Protein AF-A0A3C1VE80-F1 (afdb_monomer_lite)

Structure (mmCIF, N/CA/C/O backbone):
data_AF-A0A3C1VE80-F1
#
_entry.id   AF-A0A3C1VE80-F1
#
loop_
_atom_site.group_PDB
_atom_site.id
_atom_site.type_symbol
_atom_site.label_atom_id
_atom_site.label_alt_id
_atom_site.label_comp_id
_atom_site.label_asym_id
_atom_site.label_entity_id
_atom_site.label_seq_id
_atom_site.pdbx_PDB_ins_code
_atom_site.Cartn_x
_atom_site.Cartn_y
_atom_site.Cartn_z
_atom_site.occupancy
_atom_site.B_iso_or_equiv
_atom_site.auth_seq_id
_atom_site.auth_comp_id
_atom_site.auth_asym_id
_atom_site.auth_atom_id
_atom_site.pdbx_PDB_model_num
ATOM 1 N N . MET A 1 1 ? -41.636 -5.764 3.261 1.00 34.75 1 MET A N 1
ATOM 2 C CA . MET A 1 1 ? -40.713 -4.648 3.585 1.00 34.75 1 MET A CA 1
ATOM 3 C C . MET A 1 1 ? -39.285 -5.061 3.247 1.00 34.75 1 MET A C 1
ATOM 5 O O . MET A 1 1 ? -38.862 -6.106 3.722 1.00 34.75 1 MET A O 1
ATOM 9 N N . LYS A 1 2 ? -38.548 -4.291 2.435 1.00 41.00 2 LYS A N 1
ATOM 10 C CA . LYS A 1 2 ? -37.116 -4.533 2.167 1.00 41.00 2 LYS A CA 1
ATOM 11 C C . LYS A 1 2 ? -36.296 -3.589 3.053 1.00 41.00 2 LYS A C 1
ATOM 13 O O . LYS A 1 2 ? -36.480 -2.382 2.960 1.00 41.00 2 LYS A O 1
ATOM 18 N N . LYS A 1 3 ? -35.431 -4.120 3.925 1.00 45.00 3 LYS A N 1
ATOM 19 C CA . LYS A 1 3 ? -34.507 -3.298 4.726 1.00 45.00 3 LYS A CA 1
ATOM 20 C C . LYS A 1 3 ? -33.346 -2.862 3.833 1.00 45.00 3 LYS A C 1
ATOM 22 O O . LYS A 1 3 ? -32.497 -3.686 3.498 1.00 45.00 3 LYS A O 1
ATOM 27 N N . THR A 1 4 ? -33.314 -1.591 3.448 1.00 46.97 4 THR A N 1
ATOM 28 C CA . THR A 1 4 ? -32.174 -1.000 2.740 1.00 46.97 4 THR A CA 1
ATOM 29 C C . THR A 1 4 ? -30.957 -1.055 3.660 1.00 46.97 4 THR A C 1
ATOM 31 O O . THR A 1 4 ? -30.930 -0.382 4.690 1.00 46.97 4 THR A O 1
ATOM 34 N N . LYS A 1 5 ? -29.958 -1.882 3.328 1.00 52.38 5 LYS A N 1
ATOM 35 C CA . LYS A 1 5 ? -28.656 -1.816 3.999 1.00 52.38 5 LYS A CA 1
ATOM 36 C C . LYS A 1 5 ? -28.033 -0.477 3.618 1.00 52.38 5 LYS A C 1
ATOM 38 O O . LYS A 1 5 ? -27.714 -0.272 2.453 1.00 52.38 5 LYS A O 1
ATOM 43 N N . ILE A 1 6 ? -27.917 0.429 4.585 1.00 53.62 6 ILE A N 1
ATOM 44 C CA . ILE A 1 6 ? -27.158 1.668 4.414 1.00 53.62 6 ILE A CA 1
ATOM 45 C C . ILE A 1 6 ? -25.708 1.250 4.182 1.00 53.62 6 ILE A C 1
ATOM 47 O O . ILE A 1 6 ? -25.129 0.589 5.047 1.00 53.62 6 ILE A O 1
ATOM 51 N N . ASP A 1 7 ? -25.139 1.603 3.031 1.00 52.03 7 ASP A N 1
ATOM 52 C CA . ASP A 1 7 ? -23.713 1.403 2.815 1.00 52.03 7 ASP A CA 1
ATOM 53 C C . ASP A 1 7 ? -22.943 2.438 3.641 1.00 52.03 7 ASP A C 1
ATOM 55 O O . ASP A 1 7 ? -22.897 3.632 3.344 1.00 52.03 7 ASP A O 1
ATOM 59 N N . LEU A 1 8 ? -22.395 1.967 4.754 1.00 56.75 8 LEU A N 1
ATOM 60 C CA . LEU A 1 8 ? -21.614 2.781 5.672 1.00 56.75 8 LEU A CA 1
ATOM 61 C C . LEU A 1 8 ? -20.179 3.011 5.161 1.00 56.75 8 LEU A C 1
ATOM 63 O O . LEU A 1 8 ? -19.494 3.881 5.697 1.00 56.75 8 LEU A O 1
ATOM 67 N N . SER A 1 9 ? -19.740 2.288 4.121 1.00 54.28 9 SER A N 1
ATOM 68 C CA . SER A 1 9 ? -18.392 2.379 3.546 1.00 54.28 9 SER A CA 1
ATOM 69 C C . SER A 1 9 ? -18.058 3.804 3.091 1.00 54.28 9 SER A C 1
ATOM 71 O O . SER A 1 9 ? -17.078 4.394 3.549 1.00 54.28 9 SER A O 1
ATOM 73 N N . GLU A 1 10 ? -18.927 4.418 2.280 1.00 52.91 10 GLU A N 1
ATOM 74 C CA . GLU A 1 10 ? -18.726 5.790 1.790 1.00 52.91 10 GLU A CA 1
ATOM 75 C C . GLU A 1 10 ? -18.797 6.833 2.916 1.00 52.91 10 GLU A C 1
ATOM 77 O O . GLU A 1 10 ? -18.060 7.821 2.910 1.00 52.91 10 GLU A O 1
ATOM 82 N N . LYS A 1 11 ? -19.649 6.606 3.925 1.00 52.72 11 LYS A N 1
ATOM 83 C CA . LYS A 1 11 ? -19.856 7.556 5.029 1.00 52.72 11 LYS A CA 1
ATOM 84 C C . LYS A 1 11 ? -18.641 7.656 5.957 1.00 52.72 11 LYS A C 1
ATOM 86 O O . LYS A 1 11 ? -18.358 8.742 6.463 1.00 52.72 11 LYS A O 1
ATOM 91 N N . TYR A 1 12 ? -17.921 6.553 6.173 1.00 58.75 12 TYR A N 1
ATOM 92 C CA . TYR A 1 12 ? -16.735 6.512 7.038 1.00 58.75 12 TYR A CA 1
ATOM 93 C C . TYR A 1 12 ? -15.403 6.706 6.294 1.00 58.75 12 TYR A C 1
ATOM 95 O O . TYR A 1 12 ? -14.372 6.876 6.943 1.00 58.75 12 TYR A O 1
ATOM 103 N N . ALA A 1 13 ? -15.409 6.794 4.958 1.00 57.72 13 ALA A N 1
ATOM 104 C CA . ALA A 1 13 ? -14.212 7.029 4.142 1.00 57.72 13 ALA A CA 1
ATOM 105 C C . ALA A 1 13 ? -13.471 8.355 4.436 1.00 57.72 13 ALA A C 1
ATOM 107 O O . ALA A 1 13 ? -12.330 8.526 4.009 1.00 57.72 13 ALA A O 1
ATOM 108 N N . LYS A 1 14 ? -14.095 9.297 5.162 1.00 57.53 14 LYS A N 1
ATOM 109 C CA . LYS A 1 14 ? -13.509 10.602 5.519 1.00 57.53 14 LYS A CA 1
ATOM 110 C C . LYS A 1 14 ? -12.552 10.596 6.717 1.00 57.53 14 LYS A C 1
ATOM 112 O O . LYS A 1 14 ? -11.848 11.585 6.888 1.00 57.53 14 LYS A O 1
ATOM 117 N N . TYR A 1 15 ? -12.525 9.550 7.542 1.00 60.00 15 TYR A N 1
ATOM 118 C CA . TYR A 1 15 ? -11.676 9.528 8.740 1.00 60.00 15 TYR A CA 1
ATOM 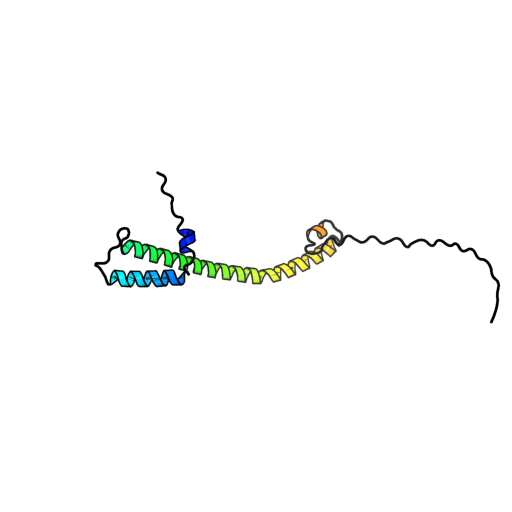119 C C . TYR A 1 15 ? -10.260 9.045 8.411 1.00 60.00 15 TYR A C 1
ATOM 121 O O . TYR A 1 15 ? -10.074 7.957 7.859 1.00 60.00 15 TYR A O 1
ATOM 129 N N . ALA A 1 16 ? -9.239 9.818 8.782 1.00 63.97 16 ALA A N 1
ATOM 130 C CA . ALA A 1 16 ? -7.860 9.390 8.604 1.00 63.97 16 ALA A CA 1
ATOM 131 C C . ALA A 1 16 ? -7.530 8.237 9.570 1.00 63.97 16 ALA A C 1
ATOM 133 O O . ALA A 1 16 ? -7.933 8.227 10.732 1.00 63.97 16 ALA A O 1
ATOM 134 N N . ARG A 1 17 ? -6.732 7.262 9.114 1.00 68.12 17 ARG A N 1
ATOM 135 C CA . ARG A 1 17 ? -6.419 6.028 9.876 1.00 68.12 17 ARG A CA 1
ATOM 136 C C . ARG A 1 17 ? -5.877 6.295 11.291 1.00 68.12 17 ARG A C 1
ATOM 138 O O . ARG A 1 17 ? -6.158 5.540 12.219 1.00 68.12 17 ARG A O 1
ATOM 145 N N . HIS A 1 18 ? -5.124 7.382 11.463 1.00 65.56 18 HIS A N 1
ATOM 146 C CA . HIS A 1 18 ? -4.584 7.800 12.760 1.00 65.56 18 HIS A CA 1
ATOM 147 C C . HIS A 1 18 ? -5.649 8.399 13.694 1.00 65.56 18 HIS A C 1
ATOM 149 O O . HIS A 1 18 ? -5.568 8.188 14.903 1.00 65.56 18 HIS A O 1
ATOM 155 N N . GLU A 1 19 ? -6.658 9.087 13.151 1.00 79.75 19 GLU A N 1
ATOM 156 C CA . GLU A 1 19 ? -7.769 9.669 13.916 1.00 79.75 19 GLU A CA 1
ATOM 157 C C . GLU A 1 19 ? -8.643 8.567 14.515 1.00 79.75 19 GLU A C 1
ATOM 159 O O . GLU A 1 19 ? -8.950 8.618 15.703 1.00 79.75 19 GLU A O 1
ATOM 164 N N . ILE A 1 20 ? -8.955 7.523 13.733 1.00 85.94 20 ILE A N 1
ATOM 165 C CA . ILE A 1 20 ? -9.712 6.353 14.208 1.00 85.94 20 ILE A CA 1
ATOM 166 C C . ILE A 1 20 ? -8.971 5.684 15.376 1.00 85.94 20 ILE A C 1
ATOM 168 O O . ILE A 1 20 ? -9.532 5.537 16.459 1.00 85.94 20 ILE A O 1
ATOM 172 N N . ASN A 1 21 ? -7.680 5.368 15.215 1.00 85.31 21 ASN A N 1
ATOM 173 C CA . ASN A 1 21 ? -6.873 4.757 16.283 1.00 85.31 21 ASN A CA 1
ATOM 174 C C . ASN A 1 21 ? -6.685 5.654 17.520 1.00 85.31 21 ASN A C 1
ATOM 176 O O . ASN A 1 21 ? -6.450 5.143 18.619 1.00 85.31 21 ASN A O 1
ATOM 180 N N . GLY A 1 22 ? -6.712 6.979 17.366 1.00 86.88 22 GLY A N 1
ATOM 181 C CA . GLY A 1 22 ? -6.708 7.917 18.491 1.00 86.88 22 GLY A CA 1
ATOM 182 C C . GLY A 1 22 ? -8.042 7.894 19.237 1.00 86.88 22 GLY A C 1
ATOM 183 O O . GLY A 1 22 ? -8.075 7.684 20.451 1.00 86.88 22 GLY A O 1
ATOM 184 N N . LEU A 1 23 ? -9.140 8.028 18.492 1.00 90.81 23 LEU A N 1
ATOM 185 C CA . LEU A 1 23 ? -10.504 8.074 19.007 1.00 90.81 23 LEU A CA 1
ATOM 186 C C . LEU A 1 23 ? -10.908 6.767 19.702 1.00 90.81 23 LEU A C 1
ATOM 188 O O . LEU A 1 23 ? -11.401 6.812 20.825 1.00 90.81 23 LEU A O 1
ATOM 192 N N . THR A 1 24 ? -10.632 5.605 19.102 1.00 91.88 24 THR A N 1
ATOM 193 C CA . THR A 1 24 ? -10.915 4.292 19.706 1.00 91.88 24 THR A CA 1
ATOM 194 C C . THR A 1 24 ? -10.203 4.117 21.048 1.00 91.88 24 THR A C 1
ATOM 196 O O . THR A 1 24 ? -10.821 3.667 22.011 1.00 91.88 24 THR A O 1
ATOM 199 N N . ARG A 1 25 ? -8.932 4.534 21.161 1.00 91.12 25 ARG A N 1
ATOM 200 C CA . ARG A 1 25 ? -8.187 4.480 22.433 1.00 91.12 25 ARG A CA 1
ATOM 201 C C . ARG A 1 25 ? -8.736 5.452 23.479 1.00 91.12 25 ARG A C 1
ATOM 203 O O . ARG A 1 25 ? -8.799 5.094 24.653 1.00 91.12 25 ARG A O 1
ATOM 210 N N . ALA A 1 26 ? -9.166 6.646 23.072 1.00 93.50 26 ALA A N 1
ATOM 211 C CA . ALA A 1 26 ? -9.815 7.597 23.973 1.00 93.50 26 ALA A CA 1
ATOM 212 C C . ALA A 1 26 ? -11.161 7.061 24.497 1.00 93.50 26 ALA A C 1
ATOM 214 O O . ALA A 1 26 ? -11.400 7.095 25.703 1.00 93.50 26 ALA A O 1
ATOM 215 N N . ILE A 1 27 ? -11.997 6.500 23.615 1.00 93.31 27 ILE A N 1
ATOM 216 C CA . ILE A 1 27 ? -13.293 5.901 23.969 1.00 93.31 27 ILE A CA 1
ATOM 217 C C . ILE A 1 27 ? -13.106 4.716 24.921 1.00 93.31 27 ILE A C 1
ATOM 219 O O . ILE A 1 27 ? -13.754 4.688 25.963 1.00 93.31 27 ILE A O 1
ATOM 223 N N . LEU A 1 28 ? -12.185 3.787 24.628 1.00 93.69 28 LEU A N 1
ATOM 224 C CA . LEU A 1 28 ? -11.881 2.658 25.518 1.00 93.69 28 LEU A CA 1
ATOM 225 C C . LEU A 1 28 ? -11.457 3.133 26.913 1.00 93.69 28 LEU A C 1
ATOM 227 O O . LEU A 1 28 ? -11.990 2.650 27.909 1.00 93.69 28 LEU A O 1
ATOM 231 N N . LYS A 1 29 ? -10.568 4.131 27.001 1.00 94.88 29 LYS A N 1
ATOM 232 C CA . LYS A 1 29 ? -10.128 4.695 28.286 1.00 94.88 29 LYS A CA 1
ATOM 233 C C . LYS A 1 29 ? -11.284 5.322 29.079 1.00 94.88 29 LYS A C 1
ATOM 235 O O . LYS A 1 29 ? -11.358 5.137 30.291 1.00 94.88 29 LYS A O 1
ATOM 240 N N . ILE A 1 30 ? -12.181 6.051 28.411 1.00 95.06 30 ILE A N 1
ATOM 241 C CA . ILE A 1 30 ? -13.356 6.667 29.050 1.00 95.06 30 ILE A CA 1
ATOM 242 C C . ILE A 1 30 ? -14.342 5.588 29.517 1.00 95.06 30 ILE A C 1
ATOM 244 O O . ILE A 1 30 ? -14.805 5.649 30.653 1.00 95.06 30 ILE A O 1
ATOM 248 N N . TRP A 1 31 ? -14.628 4.583 28.688 1.00 95.19 31 TRP A N 1
ATOM 249 C CA . TRP A 1 31 ? -15.547 3.493 29.028 1.00 95.19 31 TRP A CA 1
ATOM 250 C C . TRP A 1 31 ? -15.013 2.662 30.202 1.00 95.19 31 TRP A C 1
ATOM 252 O O . TRP A 1 31 ? -15.731 2.431 31.171 1.00 95.19 31 TRP A O 1
ATOM 262 N N . GLN A 1 32 ? -13.725 2.307 30.192 1.00 92.31 32 GLN A N 1
ATOM 263 C CA . GLN A 1 32 ? -13.086 1.556 31.277 1.00 92.31 32 GLN A CA 1
ATOM 264 C C . GLN A 1 32 ? -13.132 2.303 32.624 1.00 92.31 32 GLN A C 1
ATOM 266 O O . GLN A 1 32 ? -13.271 1.672 33.673 1.00 92.31 32 GLN A O 1
ATOM 271 N N . ALA A 1 33 ? -13.050 3.639 32.600 1.00 95.19 33 ALA A N 1
ATOM 272 C CA . ALA A 1 33 ? -13.192 4.485 33.786 1.00 95.19 33 ALA A CA 1
ATOM 273 C C . ALA A 1 33 ? -14.651 4.629 34.270 1.00 95.19 33 ALA A C 1
ATOM 275 O O . ALA A 1 33 ? -14.874 4.900 35.446 1.00 95.19 33 ALA A O 1
ATOM 276 N N . ASN A 1 34 ? -15.641 4.427 33.395 1.00 94.38 34 ASN A N 1
ATOM 277 C CA . ASN A 1 34 ? -17.064 4.633 33.677 1.00 94.38 34 ASN A CA 1
ATOM 278 C C . ASN A 1 34 ? -17.840 3.317 33.521 1.00 94.38 34 ASN A C 1
ATOM 280 O O . ASN A 1 34 ? -18.555 3.115 32.542 1.00 94.38 34 ASN A O 1
ATOM 284 N N . ARG A 1 35 ? -17.726 2.416 34.507 1.00 86.38 35 ARG A N 1
ATOM 285 C CA . ARG A 1 35 ? -18.341 1.068 34.472 1.00 86.38 35 ARG A CA 1
ATOM 286 C C . ARG A 1 35 ? -19.873 1.046 34.359 1.00 86.38 35 ARG A C 1
ATOM 288 O O . ARG A 1 35 ? -20.442 0.011 34.022 1.00 86.38 35 ARG A O 1
ATOM 295 N N . GLU A 1 36 ? -20.538 2.163 34.634 1.00 90.75 36 GLU A N 1
ATOM 296 C CA . GLU A 1 36 ? -21.986 2.320 34.451 1.00 90.75 36 GLU A CA 1
ATOM 297 C C . GLU A 1 36 ? -22.379 2.615 32.995 1.00 90.75 36 GLU A C 1
ATOM 299 O O . GLU A 1 36 ? -23.525 2.384 32.609 1.00 90.75 36 GLU A O 1
ATOM 304 N N . PHE A 1 37 ? -21.441 3.084 32.162 1.00 91.38 37 PHE A N 1
ATOM 305 C CA . PHE A 1 37 ? -21.701 3.369 30.756 1.00 91.38 37 PHE A CA 1
ATOM 306 C C . PHE A 1 37 ? -21.973 2.075 29.978 1.00 91.38 37 PHE A C 1
ATOM 308 O O . PHE A 1 37 ? -21.168 1.139 29.962 1.00 91.38 37 PHE A O 1
ATOM 315 N N . ARG A 1 38 ? -23.125 2.033 29.301 1.00 89.31 38 ARG A N 1
ATOM 316 C CA . ARG A 1 38 ? -23.563 0.907 28.472 1.00 89.31 38 ARG A CA 1
ATOM 317 C C . ARG A 1 38 ? -24.088 1.416 27.138 1.00 89.31 38 ARG A C 1
ATOM 319 O O . ARG A 1 38 ? -24.956 2.285 27.097 1.00 89.31 38 ARG A O 1
ATOM 326 N N . MET A 1 39 ? -23.611 0.822 26.049 1.00 91.12 39 MET A N 1
ATOM 327 C CA . MET A 1 39 ? -24.264 0.928 24.745 1.00 91.12 39 MET A CA 1
ATOM 328 C C . MET A 1 39 ? -25.376 -0.121 24.633 1.00 91.12 39 MET A C 1
ATOM 330 O O . MET A 1 39 ? -25.297 -1.187 25.241 1.00 91.12 39 MET A O 1
ATOM 334 N N . ARG A 1 40 ? -26.414 0.172 23.841 1.00 88.00 40 ARG A N 1
ATOM 335 C CA . ARG A 1 40 ? -27.542 -0.751 23.622 1.00 88.00 40 ARG A CA 1
ATOM 336 C C . ARG A 1 40 ? -27.126 -2.022 22.874 1.00 88.00 40 ARG A C 1
ATOM 338 O O . ARG A 1 40 ? -27.596 -3.100 23.215 1.00 88.00 40 ARG A O 1
ATOM 345 N N . ASP A 1 41 ? -26.251 -1.873 21.879 1.00 89.31 41 ASP A N 1
ATOM 346 C CA . ASP A 1 41 ? -26.000 -2.891 20.849 1.00 89.31 41 ASP A CA 1
ATOM 347 C C . ASP A 1 41 ? -24.543 -3.406 20.831 1.00 89.31 41 ASP A C 1
ATOM 349 O O . ASP A 1 41 ? -24.124 -4.057 19.875 1.00 89.31 41 ASP A O 1
ATOM 353 N N . THR A 1 42 ? -23.710 -3.065 21.826 1.00 91.06 42 THR A N 1
ATOM 354 C CA . THR A 1 42 ? -22.278 -3.442 21.857 1.00 91.06 42 THR A CA 1
ATOM 355 C C . THR A 1 42 ? -21.739 -3.440 23.288 1.00 91.06 42 THR A C 1
ATOM 357 O O . THR A 1 42 ? -22.044 -2.524 24.052 1.00 91.06 42 THR A O 1
ATOM 360 N N . GLN A 1 43 ? -20.923 -4.433 23.647 1.00 92.62 43 GLN A N 1
ATOM 361 C CA . GLN A 1 43 ? -20.212 -4.473 24.932 1.00 92.62 43 GLN A CA 1
ATOM 362 C C . GLN A 1 43 ? -18.794 -3.894 24.814 1.00 92.62 43 GLN A C 1
ATOM 364 O O . GLN A 1 43 ? -18.266 -3.731 23.710 1.00 92.62 43 GLN A O 1
ATOM 369 N N . PHE A 1 44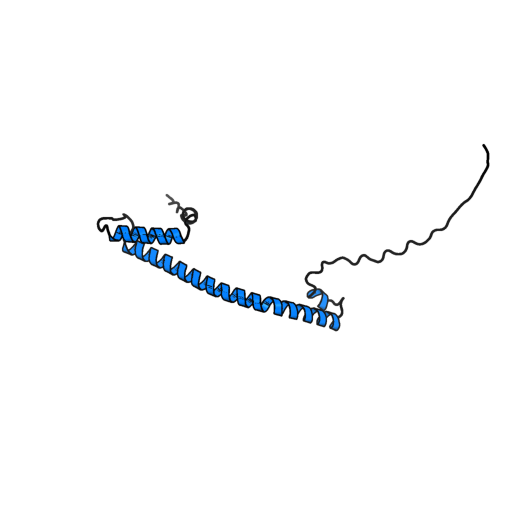 ? -18.171 -3.578 25.952 1.00 92.12 44 PHE A N 1
ATOM 370 C CA . PHE A 1 44 ? -16.810 -3.032 25.995 1.00 92.12 44 PHE A CA 1
ATOM 371 C C . PHE A 1 44 ? -15.816 -3.978 25.305 1.00 92.12 44 PHE A C 1
ATOM 373 O O . PHE A 1 44 ? -15.022 -3.555 24.469 1.00 92.12 44 PHE A O 1
ATOM 380 N N . GLU A 1 45 ? -15.933 -5.271 25.596 1.00 92.50 45 GLU A N 1
ATOM 381 C CA . GLU A 1 45 ? -15.087 -6.351 25.097 1.00 92.50 45 GLU A CA 1
ATOM 382 C C . GLU A 1 45 ? -15.181 -6.496 23.573 1.00 92.50 45 GLU A C 1
ATOM 384 O O . GLU A 1 45 ? -14.198 -6.831 22.916 1.00 92.50 45 GLU A O 1
ATOM 389 N N . ASP A 1 46 ? -16.351 -6.246 22.983 1.00 93.00 46 ASP A N 1
ATOM 390 C CA . ASP A 1 46 ? -16.540 -6.316 21.531 1.00 93.00 46 ASP A CA 1
ATOM 391 C C . ASP A 1 46 ? -15.936 -5.096 20.831 1.00 93.00 46 ASP A C 1
ATOM 393 O O . ASP A 1 46 ? -15.285 -5.229 19.790 1.00 93.00 46 ASP A O 1
ATOM 397 N N . TYR A 1 47 ? -16.086 -3.914 21.435 1.00 92.69 47 TYR A N 1
ATOM 398 C CA . TYR A 1 47 ? -15.459 -2.684 20.957 1.00 92.69 47 TYR A CA 1
ATOM 399 C C . TYR A 1 47 ? -13.923 -2.752 21.065 1.00 92.69 47 TYR A C 1
ATOM 401 O O . TYR A 1 47 ? -13.216 -2.371 20.128 1.00 92.69 47 TYR A O 1
ATOM 409 N N . GLU A 1 48 ? -13.399 -3.309 22.160 1.00 94.38 48 GLU A N 1
ATOM 410 C CA . GLU A 1 48 ? -11.968 -3.549 22.374 1.00 94.38 48 GLU A CA 1
ATOM 411 C C . GLU A 1 48 ? -11.395 -4.534 21.346 1.00 94.38 48 GLU A C 1
ATOM 413 O O . GLU A 1 48 ? -10.422 -4.203 20.661 1.00 94.38 48 GLU A O 1
ATOM 418 N N . LYS A 1 49 ? -12.032 -5.702 21.157 1.00 95.25 49 LYS A N 1
ATOM 419 C CA . LYS A 1 49 ? -11.632 -6.686 20.132 1.00 95.25 49 LYS A CA 1
ATOM 420 C C . LYS A 1 49 ? -11.601 -6.066 18.736 1.00 95.25 49 LYS A C 1
ATOM 422 O O . LYS A 1 49 ? -10.654 -6.309 17.988 1.00 95.25 49 LYS A O 1
ATOM 427 N N . LEU A 1 50 ? -12.605 -5.260 18.379 1.00 94.12 50 LEU A N 1
ATOM 428 C CA . LEU A 1 50 ? -12.667 -4.604 17.072 1.00 94.12 50 LEU A CA 1
ATOM 429 C C . LEU A 1 50 ? -11.546 -3.565 16.901 1.00 94.12 50 LEU A C 1
ATOM 431 O O . LEU A 1 50 ? -10.897 -3.534 15.854 1.00 94.12 50 LEU A O 1
ATOM 435 N N . GLY A 1 51 ? -11.266 -2.763 17.934 1.00 92.44 51 GLY A N 1
ATOM 436 C CA . GLY A 1 51 ? -10.157 -1.804 17.943 1.00 92.44 51 GLY A CA 1
ATOM 437 C C . GLY A 1 51 ? -8.779 -2.468 17.836 1.00 92.44 51 GLY A C 1
ATOM 438 O O . GLY A 1 51 ? -7.922 -2.015 17.069 1.00 92.44 51 GLY A O 1
ATOM 439 N N . ALA A 1 52 ? -8.577 -3.583 18.544 1.00 93.81 52 ALA A N 1
ATOM 440 C CA . ALA A 1 52 ? -7.364 -4.392 18.459 1.00 93.81 52 ALA A CA 1
ATOM 441 C C . ALA A 1 52 ? -7.199 -5.029 17.066 1.00 93.81 52 ALA A C 1
ATOM 443 O O . ALA A 1 52 ? -6.124 -4.941 16.468 1.00 93.81 52 ALA A O 1
ATOM 444 N N . ALA A 1 53 ? -8.270 -5.599 16.503 1.00 94.38 53 ALA A N 1
ATOM 445 C CA . ALA A 1 53 ? -8.261 -6.184 15.162 1.00 94.38 53 ALA A CA 1
ATOM 446 C C . ALA A 1 53 ? -7.960 -5.140 14.071 1.00 94.38 53 ALA A C 1
ATOM 448 O O . ALA A 1 53 ? -7.161 -5.404 13.170 1.00 94.38 53 ALA A O 1
ATOM 449 N N . TYR A 1 54 ? -8.547 -3.942 14.174 1.00 91.94 54 TYR A N 1
ATOM 450 C CA . TYR A 1 54 ? -8.271 -2.825 13.269 1.00 91.94 54 TYR A CA 1
ATOM 451 C C . TYR A 1 54 ? -6.810 -2.355 13.370 1.00 91.94 54 TYR A C 1
ATOM 453 O O . TYR A 1 54 ? -6.137 -2.212 12.349 1.00 91.94 54 TYR A O 1
ATOM 461 N N . THR A 1 55 ? -6.276 -2.215 14.588 1.00 90.50 55 THR A N 1
ATOM 462 C CA . THR A 1 55 ? -4.865 -1.850 14.811 1.00 90.50 55 THR A CA 1
ATOM 463 C C . THR A 1 55 ? -3.915 -2.892 14.211 1.00 90.50 55 THR A C 1
ATOM 465 O O . THR A 1 55 ? -3.038 -2.541 13.421 1.00 90.50 55 THR A O 1
ATOM 468 N N . GLY A 1 56 ? -4.145 -4.182 14.476 1.00 92.81 56 GLY A N 1
ATOM 469 C CA . GLY A 1 56 ? -3.340 -5.270 13.914 1.00 92.81 56 GLY A CA 1
ATOM 470 C C . GLY A 1 56 ? -3.454 -5.411 12.388 1.00 92.81 56 GLY A C 1
ATOM 471 O O . GLY A 1 56 ? -2.537 -5.924 11.744 1.00 92.81 56 GLY A O 1
ATOM 472 N N . LEU A 1 57 ? -4.547 -4.946 11.769 1.00 93.81 57 LEU A N 1
ATOM 473 C CA . LEU A 1 57 ? -4.655 -4.846 10.309 1.00 93.81 57 LEU A CA 1
ATOM 474 C C . LEU A 1 57 ? -3.744 -3.738 9.759 1.00 93.81 57 LEU A C 1
ATOM 476 O O . LEU A 1 57 ? -3.052 -3.958 8.764 1.00 93.81 57 LEU A O 1
ATOM 480 N N . LEU A 1 58 ? -3.714 -2.572 10.410 1.00 90.81 58 LEU A N 1
ATOM 481 C CA . LEU A 1 58 ? -2.852 -1.454 10.016 1.00 90.81 58 LEU A CA 1
ATOM 482 C C . LEU A 1 58 ? -1.365 -1.817 10.115 1.00 90.81 58 LEU A C 1
ATOM 484 O O . LEU A 1 58 ? -0.617 -1.574 9.171 1.00 90.81 58 LEU A O 1
ATOM 488 N N . GLU A 1 59 ? -0.951 -2.492 11.188 1.00 91.38 59 GLU A N 1
ATOM 489 C CA . GLU A 1 59 ? 0.427 -2.977 11.349 1.00 91.38 59 GLU A CA 1
ATOM 490 C C . GLU A 1 59 ? 0.834 -3.964 10.242 1.00 91.38 59 GLU A C 1
ATOM 492 O O . GLU A 1 59 ? 1.938 -3.874 9.696 1.00 91.38 59 GLU A O 1
ATOM 497 N N . LYS A 1 60 ? -0.072 -4.871 9.844 1.00 95.00 60 LYS A N 1
ATOM 498 C CA . LYS A 1 60 ? 0.143 -5.781 8.705 1.00 95.00 60 LYS A CA 1
ATOM 499 C C . LYS A 1 60 ? 0.281 -5.018 7.386 1.00 95.00 60 LYS A C 1
ATOM 501 O O . LYS A 1 60 ? 1.164 -5.345 6.593 1.00 95.00 60 LYS A O 1
ATOM 506 N N . ILE A 1 61 ? -0.554 -4.003 7.150 1.00 93.31 61 ILE A N 1
ATOM 507 C CA . ILE A 1 61 ? -0.469 -3.139 5.962 1.00 93.31 61 ILE A CA 1
ATOM 508 C C . ILE A 1 61 ? 0.885 -2.420 5.923 1.00 93.31 61 ILE A C 1
ATOM 510 O O . ILE A 1 61 ? 1.560 -2.445 4.893 1.00 93.31 61 ILE A O 1
ATOM 514 N N . ASP A 1 62 ? 1.337 -1.850 7.039 1.00 92.31 62 ASP A N 1
ATOM 515 C CA . ASP A 1 62 ? 2.626 -1.159 7.116 1.00 92.31 62 ASP A CA 1
ATOM 516 C C . ASP A 1 62 ? 3.819 -2.108 6.935 1.00 92.31 62 ASP A C 1
ATOM 518 O O . ASP A 1 62 ? 4.781 -1.765 6.241 1.00 92.31 62 ASP A O 1
ATOM 522 N N . ALA A 1 63 ? 3.752 -3.329 7.473 1.00 95.25 63 ALA A N 1
ATOM 523 C CA . ALA A 1 63 ? 4.754 -4.363 7.224 1.00 95.25 63 ALA A CA 1
ATOM 524 C C . ALA A 1 63 ? 4.851 -4.716 5.726 1.00 95.25 63 ALA A C 1
ATOM 526 O O . ALA A 1 63 ? 5.951 -4.721 5.164 1.00 95.25 63 ALA A O 1
ATOM 527 N N . ARG A 1 64 ? 3.710 -4.920 5.050 1.00 96.25 64 ARG A N 1
ATOM 528 C CA . ARG A 1 64 ? 3.661 -5.183 3.600 1.00 96.25 64 ARG A CA 1
ATOM 529 C C . ARG A 1 64 ? 4.117 -3.984 2.769 1.00 96.25 64 ARG A C 1
ATOM 531 O O . ARG A 1 64 ? 4.825 -4.168 1.785 1.00 96.25 64 ARG A O 1
ATOM 538 N N . ASN A 1 65 ? 3.815 -2.753 3.180 1.00 95.62 65 ASN A N 1
ATOM 539 C CA . ASN A 1 65 ? 4.322 -1.546 2.520 1.00 95.62 65 ASN A CA 1
ATOM 540 C C . ASN A 1 65 ? 5.856 -1.444 2.600 1.00 95.62 65 ASN A C 1
ATOM 542 O O . ASN A 1 65 ? 6.501 -1.050 1.623 1.00 95.62 65 ASN A O 1
ATOM 546 N N . ARG A 1 66 ? 6.467 -1.839 3.727 1.00 95.81 66 ARG A N 1
ATOM 547 C CA . ARG A 1 66 ? 7.934 -1.904 3.879 1.00 95.81 66 ARG A CA 1
ATOM 548 C C . ARG A 1 66 ? 8.549 -2.976 2.977 1.00 95.81 66 ARG A C 1
ATOM 550 O O . ARG A 1 66 ? 9.542 -2.700 2.307 1.00 95.81 66 ARG A O 1
ATOM 557 N N . GLU A 1 67 ? 7.956 -4.166 2.923 1.00 96.25 67 GLU A N 1
ATOM 558 C CA . GLU A 1 67 ? 8.354 -5.264 2.026 1.00 96.25 67 GLU A CA 1
ATOM 559 C C . GLU A 1 67 ? 8.280 -4.840 0.548 1.00 96.25 67 GLU A C 1
ATOM 561 O O . GLU A 1 67 ? 9.265 -4.919 -0.186 1.00 96.25 67 GLU A O 1
ATOM 566 N N . LEU A 1 68 ? 7.152 -4.260 0.138 1.00 97.12 68 LEU A N 1
ATOM 567 C CA . LEU A 1 68 ? 6.922 -3.742 -1.209 1.00 97.12 68 LEU A CA 1
ATOM 568 C C . LEU A 1 68 ? 7.898 -2.607 -1.565 1.00 97.12 68 LEU A C 1
ATOM 570 O O . LEU A 1 68 ? 8.368 -2.521 -2.700 1.00 97.12 68 LEU A O 1
ATOM 574 N N . THR A 1 69 ? 8.280 -1.775 -0.593 1.00 97.12 69 THR A N 1
ATOM 575 C CA . THR A 1 69 ? 9.318 -0.747 -0.772 1.00 97.12 69 THR A CA 1
ATOM 576 C C . THR A 1 69 ? 10.705 -1.354 -1.017 1.00 97.12 69 THR A C 1
ATOM 578 O O . THR A 1 69 ? 11.454 -0.817 -1.834 1.00 97.12 69 THR A O 1
ATOM 581 N N . LYS A 1 70 ? 11.054 -2.481 -0.376 1.00 96.75 70 LYS A N 1
ATOM 582 C CA . LYS A 1 70 ? 12.301 -3.214 -0.672 1.00 96.75 70 LYS A CA 1
ATOM 583 C C . LYS A 1 70 ? 12.285 -3.762 -2.102 1.00 96.75 70 LYS A C 1
ATOM 585 O O . LYS A 1 70 ? 13.190 -3.447 -2.869 1.00 96.75 70 LYS A O 1
ATOM 590 N N . MET A 1 71 ? 11.211 -4.453 -2.493 1.00 97.06 71 MET A N 1
ATOM 591 C CA . MET A 1 71 ? 11.054 -4.995 -3.852 1.00 97.06 71 MET A CA 1
ATOM 592 C C . MET A 1 71 ? 11.104 -3.901 -4.935 1.00 97.06 71 MET A C 1
ATOM 594 O O . MET A 1 71 ? 11.730 -4.085 -5.977 1.00 97.06 71 MET A O 1
ATOM 598 N N . ARG A 1 72 ? 10.514 -2.719 -4.683 1.00 97.62 72 ARG A N 1
ATOM 599 C CA . ARG A 1 72 ? 10.653 -1.550 -5.575 1.00 97.62 72 ARG A CA 1
ATOM 600 C C . ARG A 1 72 ? 12.113 -1.112 -5.724 1.00 97.62 72 ARG A C 1
ATOM 602 O O . ARG A 1 72 ? 12.569 -0.957 -6.850 1.00 97.62 72 ARG A O 1
ATOM 609 N N . LYS A 1 73 ? 12.870 -0.988 -4.626 1.00 97.75 73 LYS A N 1
ATOM 610 C CA . LYS A 1 73 ? 14.304 -0.634 -4.678 1.00 97.75 73 LYS A CA 1
ATOM 611 C C . LYS A 1 73 ? 15.143 -1.672 -5.432 1.00 97.75 73 LYS A C 1
ATOM 613 O O . LYS A 1 73 ? 16.072 -1.301 -6.144 1.00 97.75 73 LYS A O 1
ATOM 618 N N . GLU A 1 74 ? 14.824 -2.957 -5.303 1.00 97.44 74 GLU A N 1
ATOM 619 C CA . GLU A 1 74 ? 15.496 -4.033 -6.043 1.00 97.44 74 GLU A CA 1
ATOM 620 C C . GLU A 1 74 ? 15.196 -3.963 -7.545 1.00 97.44 74 GLU A C 1
ATOM 622 O O . GLU A 1 74 ? 16.130 -3.957 -8.350 1.00 97.44 74 GLU A O 1
ATOM 627 N N . ARG A 1 75 ? 13.922 -3.790 -7.925 1.00 97.31 75 ARG A N 1
ATOM 628 C CA . ARG A 1 75 ? 13.513 -3.494 -9.308 1.00 97.31 75 ARG A CA 1
ATOM 629 C C . ARG A 1 75 ? 14.277 -2.290 -9.861 1.00 97.31 75 ARG A C 1
ATOM 631 O O . ARG A 1 75 ? 14.843 -2.381 -10.946 1.00 97.31 75 ARG A O 1
ATOM 638 N N . ASP A 1 76 ? 14.339 -1.192 -9.112 1.00 97.44 76 ASP A N 1
ATOM 639 C CA . ASP A 1 76 ? 14.963 0.062 -9.554 1.00 97.44 76 ASP A CA 1
ATOM 640 C C . ASP A 1 76 ? 16.494 -0.057 -9.680 1.00 97.44 76 ASP A C 1
ATOM 642 O O . ASP A 1 76 ? 17.102 0.605 -10.518 1.00 97.44 76 ASP A O 1
ATOM 646 N N . LYS A 1 77 ? 17.124 -0.970 -8.927 1.00 97.44 77 LYS A N 1
ATOM 647 C CA . LYS A 1 77 ? 18.544 -1.343 -9.066 1.00 97.44 77 LYS A CA 1
ATOM 648 C C . LYS A 1 77 ? 18.817 -2.245 -10.281 1.00 97.44 77 LYS A C 1
ATOM 650 O O . LYS A 1 77 ? 19.931 -2.232 -10.813 1.00 97.44 77 LYS A O 1
ATOM 655 N N . LEU A 1 78 ? 17.841 -3.051 -10.705 1.00 97.69 78 LEU A N 1
ATOM 656 C CA . LEU A 1 78 ? 17.960 -3.976 -11.841 1.00 97.69 78 LEU A CA 1
ATOM 657 C C . LEU A 1 78 ? 17.586 -3.325 -13.180 1.00 97.69 78 LEU A C 1
ATOM 659 O O . LEU A 1 78 ? 18.267 -3.563 -14.178 1.00 97.69 78 LEU A O 1
ATOM 663 N N . ALA A 1 79 ? 16.563 -2.469 -13.201 1.00 97.12 79 ALA A N 1
ATOM 664 C CA . ALA A 1 79 ? 16.061 -1.790 -14.394 1.00 97.12 79 ALA A CA 1
ATOM 665 C C . ALA A 1 79 ? 17.152 -1.112 -15.258 1.00 97.12 79 ALA A C 1
ATOM 667 O O . ALA A 1 79 ? 17.221 -1.433 -16.446 1.00 97.12 79 ALA A O 1
ATOM 668 N N . PRO A 1 80 ? 18.056 -0.254 -14.732 1.00 96.06 80 PRO A N 1
ATOM 669 C CA . PRO A 1 80 ? 19.081 0.388 -15.561 1.00 96.06 80 PRO A CA 1
ATOM 670 C C . PRO A 1 80 ? 20.083 -0.617 -16.146 1.00 96.06 80 PRO A C 1
ATOM 672 O O . PRO A 1 80 ? 20.515 -0.461 -17.287 1.00 96.06 80 PRO A O 1
ATOM 675 N N . LYS A 1 81 ? 20.410 -1.693 -15.415 1.00 96.62 81 LYS A N 1
ATOM 676 C CA . LYS A 1 81 ? 21.282 -2.766 -15.924 1.00 96.62 81 LYS A CA 1
ATOM 677 C C . LYS A 1 81 ? 20.633 -3.483 -17.105 1.00 96.62 81 LYS A C 1
ATOM 679 O O . LYS A 1 81 ? 21.290 -3.720 -18.115 1.00 96.62 81 LYS A O 1
ATOM 684 N N . LEU A 1 82 ? 19.339 -3.784 -16.990 1.00 96.25 82 LEU A N 1
ATOM 685 C CA . LEU A 1 82 ? 18.572 -4.415 -18.058 1.00 96.25 82 LEU A CA 1
ATOM 686 C C . LEU A 1 82 ? 18.444 -3.494 -19.283 1.00 96.25 82 LEU A C 1
ATOM 688 O O . LEU A 1 82 ? 18.600 -3.963 -20.403 1.00 96.25 82 LEU A O 1
ATOM 692 N N . VAL A 1 83 ? 18.258 -2.182 -19.095 1.00 95.25 83 VAL A N 1
ATOM 693 C CA . VAL A 1 83 ? 18.252 -1.196 -20.196 1.00 95.25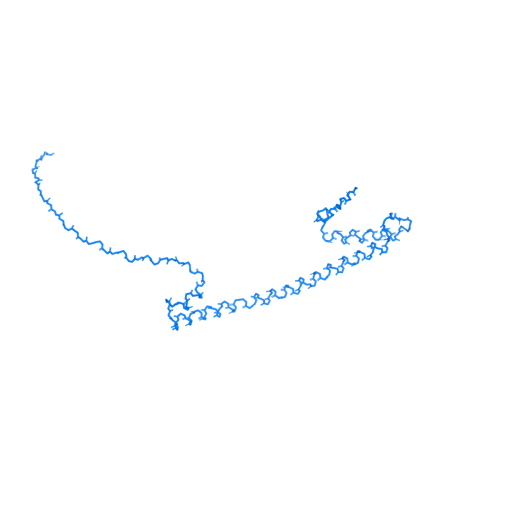 83 VAL A CA 1
ATOM 694 C C . VAL A 1 83 ? 19.589 -1.178 -20.949 1.00 95.25 83 VAL A C 1
ATOM 696 O O . VAL A 1 83 ? 19.591 -1.199 -22.183 1.00 95.25 83 VAL A O 1
ATOM 699 N N . VAL A 1 84 ? 20.727 -1.205 -20.246 1.00 95.62 84 VAL A N 1
ATOM 700 C CA . VAL A 1 84 ? 22.057 -1.288 -20.881 1.00 95.62 84 VAL A CA 1
ATOM 701 C C . VAL A 1 84 ? 22.212 -2.594 -21.669 1.00 95.62 84 VAL A C 1
ATOM 703 O O . VAL A 1 84 ? 22.638 -2.564 -22.826 1.00 95.62 84 VAL A O 1
ATOM 706 N N . LEU A 1 85 ? 21.815 -3.733 -21.090 1.00 96.56 85 LEU A N 1
ATOM 707 C CA . LEU A 1 85 ? 21.866 -5.030 -21.773 1.00 96.56 85 LEU A CA 1
ATOM 708 C C . LEU A 1 85 ? 20.961 -5.065 -23.012 1.00 96.56 85 LEU A C 1
ATOM 710 O O . LEU A 1 85 ? 21.427 -5.459 -24.077 1.00 96.56 85 LEU A O 1
ATOM 714 N N . ASN A 1 86 ? 19.725 -4.570 -22.917 1.00 94.19 86 ASN A N 1
ATOM 715 C CA . ASN A 1 86 ? 18.791 -4.462 -24.041 1.00 94.19 86 ASN A CA 1
ATOM 716 C C . ASN A 1 86 ? 19.342 -3.563 -25.160 1.00 94.19 86 ASN A C 1
ATOM 718 O O . ASN A 1 86 ? 19.184 -3.874 -26.340 1.00 94.19 86 ASN A O 1
ATOM 722 N N . THR A 1 87 ? 20.027 -2.471 -24.805 1.00 93.00 87 THR A N 1
ATOM 723 C CA . THR A 1 87 ? 20.686 -1.575 -25.771 1.00 93.00 87 THR A CA 1
ATOM 724 C C . THR A 1 87 ? 21.807 -2.304 -26.514 1.00 93.00 87 THR A C 1
ATOM 726 O O . THR A 1 87 ? 21.860 -2.268 -27.744 1.00 93.00 87 THR A O 1
ATOM 729 N N . ARG A 1 88 ? 22.671 -3.031 -25.789 1.00 94.75 88 ARG A N 1
ATOM 730 C CA . ARG A 1 88 ? 23.759 -3.827 -26.381 1.00 94.75 88 ARG A CA 1
ATOM 731 C C . ARG A 1 88 ? 23.229 -4.979 -27.239 1.00 94.75 88 ARG A C 1
ATOM 733 O O . ARG A 1 88 ? 23.732 -5.181 -28.341 1.00 94.75 88 ARG A O 1
ATOM 740 N N . ALA A 1 89 ? 22.207 -5.691 -26.764 1.00 94.25 89 ALA A N 1
ATOM 741 C CA . ALA A 1 89 ? 21.554 -6.779 -27.488 1.00 94.25 89 ALA A CA 1
ATOM 742 C C . ALA A 1 89 ? 20.942 -6.280 -28.804 1.00 94.25 89 ALA A C 1
ATOM 744 O O . ALA A 1 89 ? 21.232 -6.845 -29.854 1.00 94.25 89 ALA A O 1
ATOM 745 N N . ARG A 1 90 ? 20.208 -5.155 -28.778 1.00 92.38 90 ARG A N 1
ATOM 746 C CA . ARG A 1 90 ? 19.704 -4.485 -29.989 1.00 92.38 90 ARG A CA 1
ATOM 747 C C . ARG A 1 90 ? 20.823 -4.137 -30.969 1.00 92.38 90 ARG A C 1
ATOM 749 O O . ARG A 1 90 ? 20.678 -4.415 -32.154 1.00 92.38 90 ARG A O 1
ATOM 756 N N . SER A 1 91 ? 21.933 -3.557 -30.510 1.00 92.94 91 SER A N 1
ATOM 757 C CA . SER A 1 91 ? 23.067 -3.241 -31.394 1.00 92.94 91 SER A CA 1
ATOM 758 C C . SER A 1 91 ? 23.698 -4.493 -32.013 1.00 92.94 91 SER A C 1
ATOM 760 O O . SER A 1 91 ? 24.006 -4.484 -33.202 1.00 92.94 91 SER A O 1
ATOM 762 N N . GLY A 1 92 ? 23.833 -5.582 -31.248 1.00 95.00 92 GLY A N 1
ATOM 763 C CA . GLY A 1 92 ? 24.301 -6.874 -31.762 1.00 95.00 92 GLY A CA 1
ATOM 764 C C . GLY A 1 92 ? 23.346 -7.477 -32.795 1.00 95.00 92 GLY A C 1
ATOM 765 O O . GLY A 1 92 ? 23.771 -7.839 -33.887 1.00 95.00 92 GLY A O 1
ATOM 766 N N . MET A 1 93 ? 22.045 -7.499 -32.499 1.00 94.50 93 MET A N 1
ATOM 767 C CA . MET A 1 93 ? 20.998 -7.979 -33.409 1.00 94.50 93 MET A CA 1
ATOM 768 C C . MET A 1 93 ? 20.929 -7.145 -34.698 1.00 94.50 93 MET A C 1
ATOM 770 O O . MET A 1 93 ? 20.813 -7.716 -35.778 1.00 94.50 93 MET A O 1
ATOM 774 N N . ARG A 1 94 ? 21.102 -5.816 -34.617 1.00 94.31 94 ARG A N 1
ATOM 775 C CA . ARG A 1 94 ? 21.223 -4.934 -35.792 1.00 94.31 94 ARG A CA 1
ATOM 776 C C . ARG A 1 94 ? 22.419 -5.300 -36.674 1.00 94.31 94 ARG A C 1
ATOM 778 O O . ARG A 1 94 ? 22.313 -5.196 -37.891 1.00 94.31 94 ARG A O 1
ATOM 785 N N . GLY A 1 95 ? 23.549 -5.667 -36.067 1.00 95.62 95 GLY A N 1
ATOM 786 C CA . GLY A 1 95 ? 24.760 -6.068 -36.786 1.00 95.62 95 GLY A CA 1
ATOM 787 C C . GLY A 1 95 ? 24.666 -7.465 -37.401 1.00 95.62 95 GLY A C 1
ATOM 788 O O . GLY A 1 95 ? 25.169 -7.667 -38.498 1.00 95.62 95 GLY A O 1
ATOM 789 N N . TYR A 1 96 ? 24.004 -8.404 -36.718 1.00 97.00 96 TYR A N 1
ATOM 790 C CA . TYR A 1 96 ? 23.880 -9.797 -37.153 1.00 97.00 96 TYR A CA 1
ATOM 791 C C . TYR A 1 96 ? 22.777 -10.007 -38.201 1.00 97.00 96 TYR A C 1
ATOM 793 O O . TYR A 1 96 ? 23.049 -10.528 -39.276 1.00 97.00 96 TYR A O 1
ATOM 801 N N . PHE A 1 97 ? 21.545 -9.570 -37.916 1.00 94.50 97 PHE A N 1
ATOM 802 C CA . PHE A 1 97 ? 20.415 -9.716 -38.846 1.00 94.50 97 PHE A CA 1
ATOM 803 C C . PHE A 1 97 ? 20.365 -8.596 -39.898 1.00 94.50 97 PHE A C 1
ATOM 805 O O . PHE A 1 97 ? 19.740 -8.742 -40.943 1.00 94.50 97 PHE A O 1
ATOM 812 N N . GLY A 1 98 ? 21.017 -7.459 -39.638 1.00 91.38 98 GLY A N 1
ATOM 813 C CA . GLY A 1 98 ? 20.949 -6.269 -40.483 1.00 91.38 98 GLY A CA 1
ATOM 814 C C . GLY A 1 98 ? 19.827 -5.308 -40.075 1.00 91.38 98 GLY A C 1
ATOM 815 O O . GLY A 1 98 ? 18.807 -5.685 -39.498 1.00 91.38 98 GLY A O 1
ATOM 816 N N . ALA A 1 99 ? 20.008 -4.021 -40.379 1.00 89.81 99 ALA A N 1
ATOM 817 C CA . ALA A 1 99 ? 19.160 -2.942 -39.861 1.00 89.81 99 ALA A CA 1
ATOM 818 C C . ALA A 1 99 ? 17.733 -2.871 -40.446 1.00 89.81 99 ALA A C 1
ATOM 820 O O . ALA A 1 99 ? 16.907 -2.153 -39.890 1.00 89.81 99 ALA A O 1
ATOM 821 N N . GLN A 1 100 ? 17.462 -3.581 -41.546 1.00 91.62 100 GLN A N 1
ATOM 822 C CA . GLN A 1 100 ? 16.149 -3.654 -42.211 1.00 91.62 100 GLN A CA 1
ATOM 823 C C . GLN A 1 100 ? 15.497 -5.043 -42.083 1.00 91.62 100 GLN A C 1
ATOM 825 O O . GLN A 1 100 ? 14.515 -5.330 -42.761 1.00 91.62 100 GLN A O 1
ATOM 830 N N . SER A 1 101 ? 16.056 -5.922 -41.247 1.00 92.44 101 SER A N 1
ATOM 831 C CA . SER A 1 101 ? 15.547 -7.284 -41.071 1.00 92.44 101 SER A CA 1
ATOM 832 C C . SER A 1 101 ? 14.209 -7.321 -40.317 1.00 92.44 101 SER A C 1
ATOM 834 O O . SER A 1 101 ? 13.999 -6.509 -39.403 1.00 92.44 101 SER A O 1
ATOM 836 N N . PRO A 1 102 ? 13.310 -8.273 -40.639 1.00 90.88 102 PRO A N 1
ATOM 837 C CA . PRO A 1 102 ? 12.095 -8.521 -39.862 1.00 90.88 102 PRO A CA 1
ATOM 838 C C . PRO A 1 102 ? 12.376 -8.771 -38.372 1.00 90.88 102 PRO A C 1
ATOM 840 O O . PRO A 1 102 ? 11.646 -8.281 -37.511 1.00 90.88 102 PRO A O 1
ATOM 843 N N . GLU A 1 103 ? 13.464 -9.475 -38.059 1.00 90.81 103 GLU A N 1
ATOM 844 C CA . GLU A 1 103 ? 13.909 -9.803 -36.704 1.00 90.81 103 GLU A CA 1
ATOM 845 C C . GLU A 1 103 ? 14.294 -8.540 -35.921 1.00 90.81 103 GLU A C 1
ATOM 847 O O . GLU A 1 103 ? 13.850 -8.341 -34.787 1.00 90.81 103 GLU A O 1
ATOM 852 N N . PHE A 1 104 ? 15.074 -7.634 -36.526 1.00 91.06 104 PHE A N 1
ATOM 853 C CA . PHE A 1 104 ? 15.437 -6.371 -35.881 1.00 91.06 104 PHE A CA 1
ATOM 854 C C . PHE A 1 104 ? 14.250 -5.399 -35.772 1.00 91.06 104 PHE A C 1
ATOM 856 O O . PHE A 1 104 ? 14.175 -4.618 -34.819 1.00 91.06 104 PHE A O 1
ATOM 863 N N . ALA A 1 105 ? 13.291 -5.456 -36.702 1.00 89.19 105 ALA A N 1
ATOM 864 C CA . ALA A 1 105 ? 12.098 -4.613 -36.666 1.00 89.19 105 ALA A CA 1
ATOM 865 C C . ALA A 1 105 ? 11.233 -4.862 -35.414 1.00 89.19 105 ALA A C 1
ATOM 867 O O . ALA A 1 105 ? 10.755 -3.898 -34.813 1.00 89.19 105 ALA A O 1
ATOM 868 N N . GLN A 1 106 ? 11.094 -6.118 -34.968 1.00 89.75 106 GLN A N 1
ATOM 869 C CA . GLN A 1 106 ? 10.289 -6.487 -33.789 1.00 89.75 106 GLN A CA 1
ATOM 870 C C . GLN A 1 106 ? 10.789 -5.844 -32.483 1.00 89.75 106 GLN A C 1
ATOM 872 O O . GLN A 1 106 ? 9.995 -5.458 -31.627 1.00 89.75 106 GLN A O 1
ATOM 877 N N . ILE A 1 107 ? 12.108 -5.690 -32.332 1.00 88.44 107 ILE A N 1
ATOM 878 C CA . ILE A 1 107 ? 12.743 -5.143 -31.118 1.00 88.44 107 ILE A CA 1
ATOM 879 C C . ILE A 1 107 ? 12.989 -3.626 -31.189 1.00 88.44 107 ILE A C 1
ATOM 881 O O . ILE A 1 107 ? 13.539 -3.023 -30.255 1.00 88.44 107 ILE A O 1
ATOM 885 N N . ARG A 1 108 ? 12.582 -2.982 -32.291 1.00 78.50 108 ARG A N 1
ATOM 886 C CA . ARG A 1 108 ? 12.737 -1.544 -32.546 1.00 78.50 108 ARG A CA 1
ATOM 887 C C . ARG A 1 108 ? 11.678 -0.719 -31.805 1.00 78.50 108 ARG A C 1
ATOM 889 O O . ARG A 1 108 ? 10.917 0.047 -32.390 1.00 78.50 108 ARG A O 1
ATOM 896 N N . THR A 1 109 ? 11.663 -0.828 -30.481 1.00 68.25 109 THR A N 1
ATOM 897 C CA . THR A 1 109 ? 10.868 0.049 -29.617 1.00 68.25 109 THR A CA 1
ATOM 898 C C . THR A 1 109 ? 11.303 1.512 -29.760 1.00 68.25 109 THR A C 1
ATOM 900 O O . THR A 1 109 ? 12.502 1.815 -29.805 1.00 68.25 109 THR A O 1
ATOM 903 N N . GLY A 1 110 ? 10.317 2.415 -29.821 1.00 59.75 110 GLY A N 1
ATOM 904 C CA . GLY A 1 110 ? 10.495 3.868 -29.706 1.00 59.75 110 GLY A CA 1
ATOM 905 C C . GLY A 1 110 ? 10.779 4.644 -30.996 1.00 59.75 110 GLY A C 1
ATOM 906 O O . GLY A 1 110 ? 10.730 5.869 -30.961 1.00 59.75 110 GLY A O 1
ATOM 907 N N . GLN A 1 111 ? 11.028 3.988 -32.134 1.00 48.66 111 GLN A N 1
ATOM 908 C CA . GLN A 1 111 ? 11.036 4.682 -33.425 1.00 48.66 111 GLN A CA 1
ATOM 909 C C . GLN A 1 111 ? 9.682 4.516 -34.099 1.00 48.66 111 GLN A C 1
ATOM 911 O O . GLN A 1 111 ? 9.348 3.439 -34.596 1.00 48.66 111 GLN A O 1
ATOM 916 N N . SER A 1 112 ? 8.931 5.617 -34.137 1.00 43.81 112 SER A N 1
ATOM 917 C CA . SER A 1 112 ? 7.812 5.791 -35.055 1.00 43.81 112 SER A CA 1
ATOM 918 C C . SER A 1 112 ? 8.204 5.324 -36.458 1.00 43.81 112 SER A C 1
ATOM 920 O O . SER A 1 112 ? 9.353 5.448 -36.902 1.00 43.81 112 SER A O 1
ATOM 922 N N . HIS A 1 113 ? 7.227 4.800 -37.193 1.00 47.84 113 HIS A N 1
ATOM 923 C CA . HIS A 1 113 ? 7.352 4.674 -38.635 1.00 47.84 113 HIS A CA 1
ATOM 924 C C . HIS A 1 113 ? 7.297 6.085 -39.231 1.00 47.84 113 HIS A C 1
ATOM 926 O O . HIS A 1 113 ? 6.273 6.504 -39.763 1.00 47.84 113 HIS A O 1
ATOM 932 N N . HIS A 1 114 ? 8.409 6.825 -39.154 1.00 39.22 114 HIS A N 1
ATOM 933 C CA . HIS A 1 114 ? 8.696 7.816 -40.178 1.00 39.22 114 HIS A CA 1
ATOM 934 C C . HIS A 1 114 ? 8.790 7.038 -41.483 1.00 39.22 114 HIS A C 1
ATOM 936 O O . HIS A 1 114 ? 9.802 6.397 -41.770 1.00 39.22 114 HIS A O 1
ATOM 942 N N . ALA A 1 115 ? 7.670 7.027 -42.208 1.00 43.22 115 ALA A N 1
ATOM 943 C CA . ALA A 1 115 ? 7.596 6.508 -43.554 1.00 43.22 115 ALA A CA 1
ATOM 944 C C . ALA A 1 115 ? 8.764 7.104 -44.337 1.00 43.22 115 ALA A C 1
ATOM 946 O O . ALA A 1 115 ? 8.987 8.318 -44.297 1.00 43.22 115 ALA A O 1
ATOM 947 N N . VAL A 1 116 ? 9.531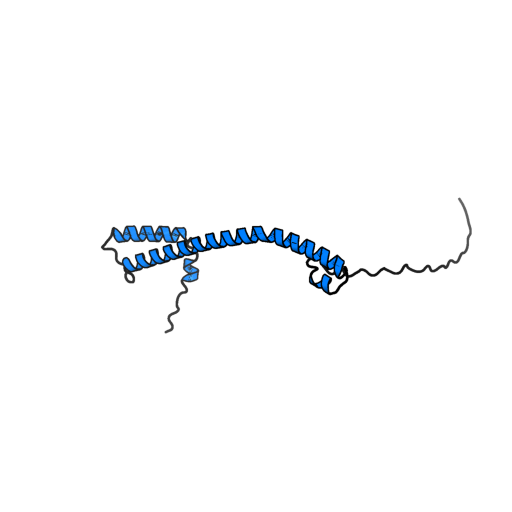 6.235 -44.995 1.00 46.62 116 VAL A N 1
ATOM 948 C CA . VAL A 1 116 ? 10.622 6.652 -45.869 1.00 46.62 116 VAL A CA 1
ATOM 949 C C . VAL A 1 116 ? 10.006 7.580 -46.906 1.00 46.62 116 VAL A C 1
ATOM 951 O O . VAL A 1 116 ? 9.245 7.134 -47.764 1.00 46.62 116 VAL A O 1
ATOM 954 N N . ARG A 1 117 ? 10.290 8.882 -46.793 1.00 51.03 117 ARG A N 1
ATOM 955 C CA . ARG A 1 117 ? 9.932 9.853 -47.824 1.00 51.03 117 ARG A CA 1
ATOM 956 C C . ARG A 1 117 ? 10.696 9.395 -49.060 1.00 51.03 117 ARG A C 1
ATOM 958 O O . ARG A 1 117 ? 11.927 9.409 -49.041 1.00 51.03 117 ARG A O 1
ATOM 965 N N . GLN A 1 118 ? 9.981 8.875 -50.057 1.00 48.88 118 GLN A N 1
ATOM 966 C CA . GLN A 1 118 ? 10.629 8.361 -51.259 1.00 48.88 118 GLN A CA 1
ATOM 967 C C . GLN A 1 118 ? 11.456 9.482 -51.906 1.00 48.88 118 GLN A C 1
ATOM 969 O O . GLN A 1 118 ? 11.066 10.650 -51.790 1.00 48.88 118 GLN A O 1
ATOM 974 N N . PRO A 1 119 ? 12.591 9.161 -52.554 1.00 46.06 119 PRO A N 1
ATOM 975 C CA . PRO A 1 119 ? 13.346 10.152 -53.304 1.00 46.06 119 PRO A CA 1
ATOM 976 C C . PRO A 1 119 ? 12.418 10.780 -54.342 1.00 46.06 119 PRO A C 1
ATOM 978 O O . PRO A 1 119 ? 11.894 10.083 -55.208 1.00 46.06 119 PRO A O 1
ATOM 981 N N . GLN A 1 120 ? 12.178 12.084 -54.225 1.00 46.03 120 GLN A N 1
ATOM 982 C CA . GLN A 1 120 ? 11.429 12.802 -55.242 1.00 46.03 120 GLN A CA 1
ATOM 983 C C . GLN A 1 120 ? 12.316 12.871 -56.486 1.00 46.03 120 GLN A C 1
ATOM 985 O O . GLN A 1 120 ? 13.419 13.416 -56.438 1.00 46.03 120 GLN A O 1
ATOM 990 N N . GLU A 1 121 ? 11.848 12.243 -57.560 1.00 45.56 121 GLU A N 1
ATOM 991 C CA . GLU A 1 121 ? 12.540 12.163 -58.842 1.00 45.56 121 GLU A CA 1
ATOM 992 C C . GLU A 1 121 ? 12.899 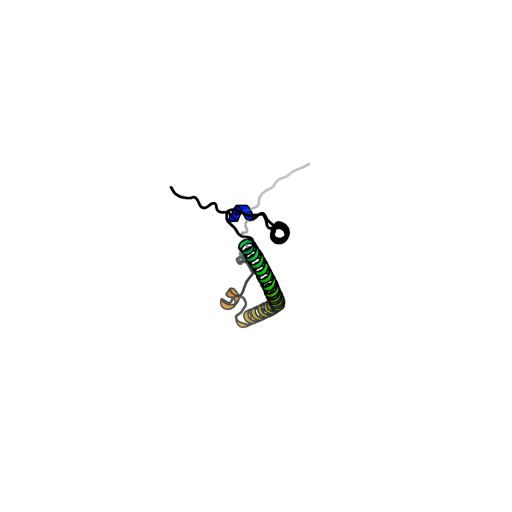13.580 -59.338 1.00 45.56 121 GLU A C 1
ATOM 994 O O . GLU A 1 121 ? 12.064 14.489 -59.233 1.00 45.56 121 GLU A O 1
ATOM 999 N N . PRO A 1 122 ? 14.135 13.823 -59.820 1.00 42.62 122 PRO A N 1
ATOM 1000 C CA . PRO A 1 122 ? 14.538 15.155 -60.251 1.00 42.62 122 PRO A CA 1
ATOM 1001 C C . PRO A 1 122 ? 13.701 15.573 -61.460 1.00 42.62 122 PRO A C 1
ATOM 1003 O O . PRO A 1 122 ? 13.721 14.913 -62.497 1.00 42.62 122 PRO A O 1
ATOM 1006 N N . ALA A 1 123 ? 12.963 16.677 -61.320 1.00 46.88 123 ALA A N 1
ATOM 1007 C CA . ALA A 1 123 ? 12.081 17.178 -62.365 1.00 46.88 123 ALA A CA 1
ATOM 1008 C C . ALA A 1 123 ? 12.867 17.413 -63.665 1.00 46.88 123 ALA A C 1
ATOM 1010 O O . ALA A 1 123 ? 13.763 18.258 -63.722 1.00 46.88 123 ALA A O 1
ATOM 1011 N N . ALA A 1 124 ? 12.530 16.641 -64.699 1.00 44.06 124 ALA A N 1
ATOM 1012 C CA . ALA A 1 124 ? 13.203 16.698 -65.986 1.00 44.06 124 ALA A CA 1
ATOM 1013 C C . ALA A 1 124 ? 13.055 18.085 -66.625 1.00 44.06 124 ALA A C 1
ATOM 1015 O O . ALA A 1 124 ? 11.975 18.682 -66.624 1.00 44.06 124 ALA A O 1
ATOM 1016 N N . ALA A 1 125 ? 14.147 18.577 -67.210 1.00 47.97 125 ALA A N 1
ATOM 1017 C CA . ALA A 1 125 ? 14.142 19.825 -67.952 1.00 47.97 125 ALA A CA 1
ATOM 1018 C C . ALA A 1 125 ? 13.170 19.751 -69.141 1.00 47.97 125 ALA A C 1
ATOM 1020 O O . ALA A 1 125 ? 13.212 18.810 -69.936 1.00 47.97 125 ALA A O 1
ATOM 1021 N N . LYS A 1 126 ? 12.353 20.794 -69.307 1.00 41.97 126 LYS A N 1
ATOM 1022 C CA . LYS A 1 126 ? 11.733 21.126 -70.590 1.00 41.97 126 LYS A CA 1
ATOM 1023 C C . LYS A 1 126 ? 12.225 22.490 -71.038 1.00 41.97 126 LYS A C 1
ATOM 1025 O O . LYS A 1 126 ? 11.812 23.519 -70.512 1.00 41.97 126 LYS A O 1
ATOM 1030 N N . SER A 1 127 ? 13.119 22.461 -72.015 1.00 47.66 127 SER A N 1
ATOM 1031 C CA . SER A 1 127 ? 13.388 23.596 -72.885 1.00 47.66 127 SER A CA 1
ATOM 1032 C C . SER A 1 127 ? 12.113 23.951 -73.644 1.00 47.66 127 SER A C 1
ATOM 1034 O O . SER A 1 127 ? 11.519 23.056 -74.232 1.00 47.66 127 SER A O 1
ATOM 1036 N N . GLU A 1 128 ? 11.748 25.229 -73.696 1.00 34.12 128 GLU A N 1
ATOM 1037 C CA . GLU A 1 128 ? 11.490 25.912 -74.970 1.00 34.12 128 GLU A CA 1
ATOM 1038 C C . GLU A 1 128 ? 11.373 27.425 -74.767 1.00 34.12 128 GLU A C 1
ATOM 1040 O O . GLU A 1 128 ? 10.752 27.916 -73.828 1.00 34.12 128 GLU A O 1
ATOM 1045 N N . SER A 1 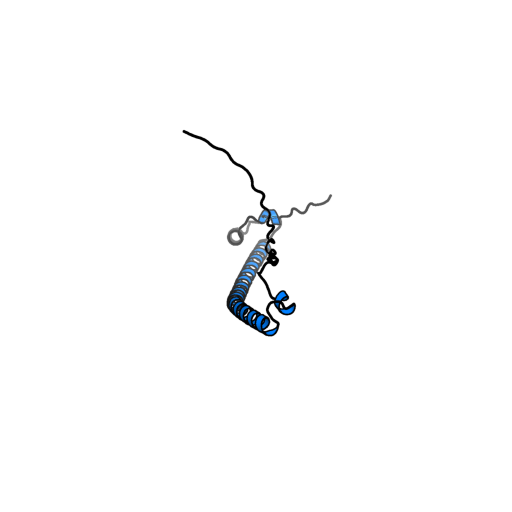129 ? 12.011 28.164 -75.669 1.00 45.81 129 SER A N 1
ATOM 1046 C CA . SER A 1 129 ? 11.908 29.614 -75.796 1.00 45.81 129 SER A CA 1
ATOM 1047 C C . SER A 1 129 ? 11.282 29.917 -77.151 1.00 45.81 129 SER A C 1
ATOM 1049 O O . SER A 1 129 ? 11.591 29.228 -78.124 1.00 45.81 129 SER A O 1
ATOM 1051 N N . PRO A 1 130 ? 10.478 30.982 -77.243 1.00 44.00 130 PRO A N 1
ATOM 1052 C CA . PRO A 1 130 ? 10.475 31.774 -78.464 1.00 44.00 130 PRO A CA 1
ATOM 1053 C C . PRO A 1 130 ? 10.720 33.267 -78.185 1.00 44.00 130 PRO A C 1
ATOM 1055 O O . PRO A 1 130 ? 10.040 33.893 -77.375 1.00 44.00 130 PRO A O 1
ATOM 1058 N N . ALA A 1 131 ? 11.671 33.855 -78.920 1.00 38.28 131 ALA A N 1
ATOM 1059 C CA . ALA A 1 131 ? 11.730 35.304 -79.163 1.00 38.28 131 ALA A CA 1
ATOM 1060 C C . ALA A 1 131 ? 10.517 35.731 -80.028 1.00 38.28 131 ALA A C 1
ATOM 1062 O O . ALA A 1 131 ? 9.953 34.889 -80.725 1.00 38.28 131 ALA A O 1
ATOM 1063 N N . LYS A 1 132 ? 10.054 36.991 -80.085 1.00 43.09 132 LYS A N 1
ATOM 1064 C CA . LYS A 1 132 ? 10.678 38.258 -80.578 1.00 43.09 132 LYS A CA 1
ATOM 1065 C C . LYS A 1 132 ? 9.523 39.319 -80.663 1.00 43.09 132 LYS A C 1
ATOM 1067 O O . LYS A 1 132 ? 8.387 38.895 -80.440 1.00 43.09 132 LYS A O 1
ATOM 1072 N N . PRO A 1 133 ? 9.657 40.563 -81.206 1.00 45.16 133 PRO A N 1
ATOM 1073 C CA . PRO A 1 133 ? 10.646 41.675 -81.094 1.00 45.16 133 PRO A CA 1
ATOM 1074 C C . PRO A 1 133 ? 10.362 42.576 -79.849 1.00 45.16 133 PRO A C 1
ATOM 1076 O O . PRO A 1 133 ? 9.801 42.050 -78.898 1.00 45.16 133 PRO A O 1
ATOM 1079 N N . GLY A 1 134 ? 10.700 43.880 -79.711 1.00 36.19 134 GLY A N 1
ATOM 1080 C CA . GLY A 1 134 ? 11.515 44.860 -80.482 1.00 36.19 134 GLY A CA 1
ATOM 1081 C C . GLY A 1 134 ? 10.919 46.301 -80.513 1.00 36.19 134 GLY A C 1
ATOM 1082 O O . GLY A 1 134 ? 9.729 46.439 -80.268 1.00 36.19 134 GLY A O 1
ATOM 1083 N N . ALA A 1 135 ? 11.735 47.321 -80.867 1.00 40.16 135 ALA A N 1
ATOM 1084 C CA . ALA A 1 135 ? 11.453 48.790 -80.925 1.00 40.16 135 ALA A CA 1
ATOM 1085 C C . ALA A 1 135 ? 11.174 49.476 -79.551 1.00 40.16 135 ALA A C 1
ATOM 1087 O O . ALA A 1 135 ? 10.209 49.129 -78.884 1.00 40.16 135 ALA A O 1
ATOM 1088 N N . SER A 1 136 ? 12.079 50.285 -78.961 1.00 40.62 136 SER A N 1
ATOM 1089 C CA . SER A 1 136 ? 12.466 51.699 -79.260 1.00 40.62 136 SER A CA 1
ATOM 1090 C C . SER A 1 136 ? 11.327 52.712 -79.005 1.00 40.62 136 SER A C 1
ATOM 1092 O O . SER A 1 136 ? 10.217 52.449 -79.448 1.00 40.62 136 SER A O 1
ATOM 1094 N N . SER A 1 137 ? 11.499 53.877 -78.362 1.00 42.00 137 SER A N 1
ATOM 1095 C CA . SER A 1 137 ? 12.687 54.726 -78.084 1.00 42.00 137 SER A CA 1
ATOM 1096 C C . SER A 1 137 ? 12.382 55.784 -76.994 1.00 42.00 137 SER A C 1
ATOM 1098 O O . SER A 1 137 ? 11.207 56.093 -76.841 1.00 42.00 137 SER A O 1
ATOM 1100 N N . ASP A 1 138 ? 13.427 56.344 -76.357 1.00 42.56 138 ASP A N 1
ATOM 1101 C CA . ASP A 1 138 ? 13.642 57.727 -75.828 1.00 42.56 138 ASP A CA 1
ATOM 1102 C C . ASP A 1 138 ? 12.509 58.483 -75.059 1.00 42.56 138 ASP A C 1
ATOM 1104 O O . ASP A 1 138 ? 11.323 58.325 -75.327 1.00 42.56 138 ASP A O 1
ATOM 1108 N N . SER A 1 139 ? 12.776 59.345 -74.064 1.00 43.53 139 SER A N 1
ATOM 1109 C CA . SER A 1 139 ? 14.004 60.078 -73.677 1.00 43.53 139 SER A CA 1
ATOM 1110 C C . SER A 1 139 ? 14.185 60.173 -72.157 1.00 43.53 139 SER A C 1
ATOM 1112 O O . SER A 1 139 ? 13.172 60.029 -71.437 1.00 43.53 139 SER A O 1
#

Radius of gyration: 39.57 Å; chains: 1; bounding box: 66×70×116 Å

Secondary structure (DSSP, 8-state):
-------HHHHHTTS-HHHHHHHHHHHHHHHHH-TT---SS--HHHHHHHHHHHHHHHHHHHHHHHHHHHHHHHHHHHHHHHHHHHHHHHHHHHHHH-TT-HHHHHT-TT-------PPPPP-----------------

Sequence (139 aa):
MKKTKIDLSEKYAKYARHEINGLTRAILKIWQANREFRMRDTQFEDYEKLGAAYTGLLEKIDARNRELTKMRKERDKLAPKLVVLNTRARSGMRGYFGAQSPEFAQIRTGQSHHAVRQPQEPAAAKSESPAKPGASSDS

Foldseek 3Di:
DDDPDDPCPVVPPPDDLVNLLVVLVVVLVVCVVPVVDDDPPDDSVRSVVVSVVSVVVVVVVVVVVVVVVVVVVVCVVVVVVVVVVLVVVLVVCCVPQNVPHPVSVVSPPPDDCPPPPPPDPPDDDDDDDDDDDDDDDDD

pLDDT: mean 77.35, std 22.04, range [34.12, 97.75]